Protein AF-A0A6G2V744-F1 (afdb_monomer_lite)

Sequence (49 aa):
MTTEQNEIRNDDPHANDAAPYGGGDPYADYRTTDLPFTDLVDLADRRLG

p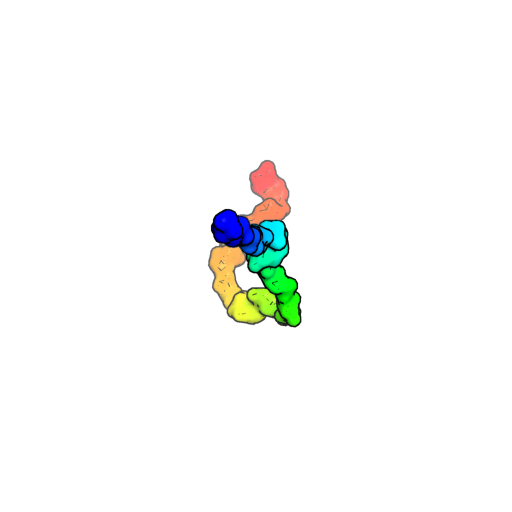LDDT: mean 77.5, std 12.3, range [42.62, 93.62]

Secondary structure (DSSP, 8-state):
------------TTTTPPPPP-SS-TTGGGTTS--TTTTS--TT-GGG-

Foldseek 3Di:
DDDPPPPPPPPPVCPPPDDPDPDDDPCPVPPPPDDPCVPPDDPPPPVVD

Radius of gyration: 24.99 Å; chains: 1; bounding box: 57×38×49 Å

Structure (mmCIF, N/CA/C/O backbone):
data_AF-A0A6G2V744-F1
#
_entry.id   AF-A0A6G2V744-F1
#
loop_
_atom_site.group_PDB
_atom_site.id
_atom_site.type_symbol
_atom_site.label_atom_id
_atom_site.label_alt_id
_atom_site.label_comp_id
_atom_site.label_asym_id
_atom_site.label_entity_id
_atom_site.label_seq_id
_atom_site.pdbx_PDB_ins_code
_atom_site.Cartn_x
_atom_site.Cartn_y
_atom_site.Cartn_z
_atom_site.occupancy
_atom_site.B_iso_or_equiv
_atom_site.auth_seq_id
_atom_site.auth_comp_id
_atom_site.auth_asym_id
_atom_site.auth_atom_id
_atom_site.pdbx_PDB_model_num
ATOM 1 N N . MET A 1 1 ? 48.574 -12.296 -31.697 1.00 42.62 1 MET A N 1
ATOM 2 C CA . MET A 1 1 ? 47.593 -11.192 -31.727 1.00 42.62 1 MET A CA 1
ATOM 3 C C . MET A 1 1 ? 46.268 -11.814 -31.360 1.00 42.62 1 MET A C 1
ATOM 5 O O . MET A 1 1 ? 45.586 -12.337 -32.228 1.00 42.62 1 MET A O 1
ATOM 9 N N . THR A 1 2 ? 46.017 -11.938 -30.060 1.00 48.47 2 THR A N 1
ATOM 10 C CA . THR A 1 2 ? 45.008 -12.863 -29.541 1.00 48.47 2 THR A CA 1
ATOM 11 C C . THR A 1 2 ? 44.029 -12.081 -28.689 1.00 48.47 2 THR A C 1
ATOM 13 O O . THR A 1 2 ? 44.408 -11.550 -27.652 1.00 48.47 2 THR A O 1
ATOM 16 N N . THR A 1 3 ? 42.802 -12.047 -29.200 1.00 53.47 3 THR A N 1
ATOM 17 C CA . THR A 1 3 ? 41.537 -11.850 -28.495 1.00 53.47 3 THR A CA 1
ATOM 18 C C . THR A 1 3 ? 41.403 -10.538 -27.733 1.00 53.47 3 THR A C 1
ATOM 20 O O . THR A 1 3 ? 41.630 -10.474 -26.527 1.00 53.47 3 THR A O 1
ATOM 23 N N . GLU A 1 4 ? 40.899 -9.516 -28.429 1.00 56.88 4 GLU A N 1
ATOM 24 C CA . GLU A 1 4 ? 40.053 -8.532 -27.760 1.00 56.88 4 GLU A CA 1
ATOM 25 C C . GLU A 1 4 ? 38.826 -9.285 -27.251 1.00 56.88 4 GLU A C 1
ATOM 27 O O . GLU A 1 4 ? 37.933 -9.674 -28.008 1.00 56.88 4 GLU A O 1
ATOM 32 N N . GLN A 1 5 ? 38.857 -9.602 -25.960 1.00 57.34 5 GLN A N 1
ATOM 33 C CA . GLN A 1 5 ? 37.678 -10.003 -25.224 1.00 57.34 5 GLN A CA 1
ATOM 34 C C . GLN A 1 5 ? 36.745 -8.800 -25.279 1.00 57.34 5 GLN A C 1
ATOM 36 O O . GLN A 1 5 ? 36.894 -7.847 -24.523 1.00 57.34 5 GLN A O 1
ATOM 41 N N . ASN A 1 6 ? 35.837 -8.823 -26.251 1.00 56.34 6 ASN A N 1
ATOM 42 C CA . ASN A 1 6 ? 34.659 -7.983 -26.266 1.00 56.34 6 ASN A CA 1
ATOM 43 C C . ASN A 1 6 ? 33.855 -8.369 -25.021 1.00 56.34 6 ASN A C 1
ATOM 45 O O . ASN A 1 6 ? 33.008 -9.263 -25.077 1.00 56.34 6 ASN A O 1
ATOM 49 N N . GLU A 1 7 ? 34.215 -7.776 -23.878 1.00 61.34 7 GLU A N 1
ATOM 50 C CA . GLU A 1 7 ? 33.356 -7.689 -22.710 1.00 61.34 7 GLU A CA 1
ATOM 51 C C . GLU A 1 7 ? 32.000 -7.265 -23.246 1.00 61.34 7 GLU A C 1
ATOM 53 O O . GLU A 1 7 ? 31.836 -6.154 -23.756 1.00 61.34 7 GLU A O 1
ATOM 58 N N . ILE A 1 8 ? 31.039 -8.182 -23.194 1.00 62.69 8 ILE A N 1
ATOM 59 C CA . ILE A 1 8 ? 29.641 -7.842 -23.372 1.00 62.69 8 ILE A CA 1
ATOM 60 C C . ILE A 1 8 ? 29.341 -6.948 -22.175 1.00 62.69 8 ILE A C 1
ATOM 62 O O . ILE A 1 8 ? 28.990 -7.435 -21.102 1.00 62.69 8 ILE A O 1
ATOM 66 N N . ARG A 1 9 ? 29.592 -5.643 -22.320 1.00 65.94 9 ARG A N 1
ATOM 67 C CA . ARG A 1 9 ? 29.119 -4.658 -21.364 1.00 65.94 9 ARG A CA 1
ATOM 68 C C . ARG A 1 9 ? 27.618 -4.769 -21.431 1.00 65.94 9 ARG A C 1
ATOM 70 O O . ARG A 1 9 ? 26.992 -4.360 -22.408 1.00 65.94 9 ARG A O 1
ATOM 77 N N . ASN A 1 10 ? 27.067 -5.421 -20.423 1.00 69.75 10 ASN A N 1
ATOM 78 C CA . ASN A 1 10 ? 25.639 -5.542 -20.242 1.00 69.75 10 ASN A CA 1
ATOM 79 C C . ASN A 1 10 ? 25.147 -4.203 -19.669 1.00 69.75 10 ASN A C 1
ATOM 81 O O . ASN A 1 10 ? 24.600 -4.145 -18.575 1.00 69.75 10 ASN A O 1
ATOM 85 N N . ASP A 1 11 ? 25.414 -3.120 -20.409 1.00 80.19 11 ASP A N 1
ATOM 86 C CA . ASP A 1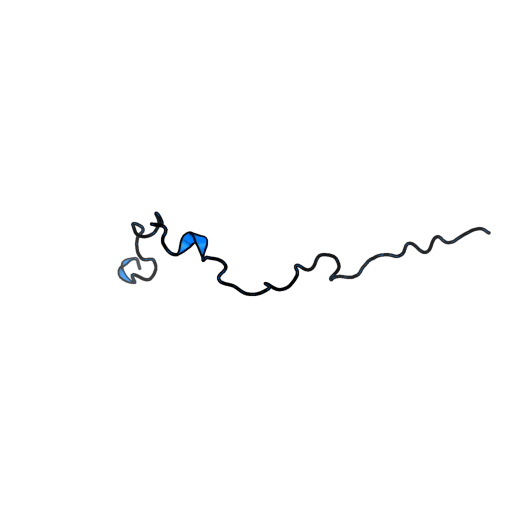 11 ? 25.028 -1.737 -20.114 1.00 80.19 11 ASP A CA 1
ATOM 87 C C . ASP A 1 11 ? 23.548 -1.516 -20.467 1.00 80.19 11 ASP A C 1
ATOM 89 O O . ASP A 1 11 ? 23.146 -0.413 -20.833 1.00 80.19 11 ASP A O 1
ATOM 93 N N . ASP A 1 12 ? 22.731 -2.573 -20.412 1.00 85.19 12 ASP A N 1
ATOM 94 C CA . ASP A 1 12 ? 21.292 -2.438 -20.560 1.00 85.19 12 ASP A CA 1
ATOM 95 C C . ASP A 1 12 ? 20.769 -1.704 -19.315 1.00 85.19 12 ASP A C 1
ATOM 97 O O . ASP A 1 12 ? 20.817 -2.263 -18.211 1.00 85.19 12 ASP A O 1
ATOM 101 N N . PRO A 1 13 ? 20.281 -0.456 -19.455 1.00 84.69 13 PRO A N 1
ATOM 102 C CA . PRO A 1 13 ? 19.792 0.320 -18.320 1.00 84.69 13 PRO A CA 1
ATOM 103 C C . PRO A 1 13 ? 18.603 -0.352 -17.622 1.00 84.69 13 PRO A C 1
ATOM 105 O O . PRO A 1 13 ? 18.322 -0.017 -16.475 1.00 84.69 13 PRO A O 1
ATOM 108 N N . HIS A 1 14 ? 17.947 -1.311 -18.283 1.00 87.19 14 HIS A N 1
ATOM 109 C CA . HIS A 1 14 ? 16.769 -2.017 -17.792 1.00 87.19 14 HIS A CA 1
ATOM 110 C C . HIS A 1 14 ? 17.082 -3.374 -17.150 1.00 87.19 14 HIS A C 1
ATOM 112 O O . HIS A 1 14 ? 16.172 -4.055 -16.679 1.00 87.19 14 HIS A O 1
ATOM 118 N N . ALA A 1 15 ? 18.355 -3.784 -17.078 1.00 89.06 15 ALA A N 1
ATOM 119 C CA . ALA A 1 15 ? 18.743 -5.092 -16.536 1.00 89.06 15 ALA A CA 1
ATOM 120 C C . ALA A 1 15 ? 18.303 -5.324 -15.075 1.00 89.06 15 ALA A C 1
ATOM 122 O O . ALA A 1 15 ? 18.228 -6.468 -14.628 1.00 89.06 15 ALA A O 1
ATOM 123 N N . ASN A 1 16 ? 18.016 -4.248 -14.336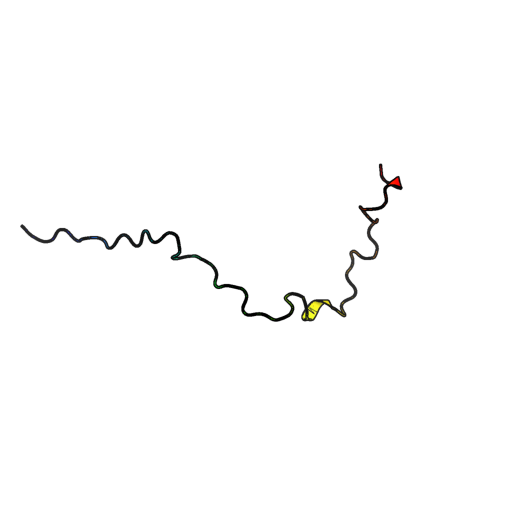 1.00 89.38 16 ASN A N 1
ATOM 124 C CA . ASN A 1 16 ? 17.575 -4.285 -12.940 1.00 89.38 16 ASN A CA 1
ATOM 125 C C . ASN A 1 16 ? 16.162 -3.722 -12.750 1.00 89.38 16 ASN A C 1
ATOM 127 O O . ASN A 1 16 ? 15.754 -3.466 -11.614 1.00 89.38 16 ASN A O 1
ATOM 131 N N . ASP A 1 17 ? 15.426 -3.506 -13.839 1.00 93.62 17 ASP A N 1
ATOM 132 C CA . ASP A 1 17 ? 14.065 -3.009 -13.744 1.00 93.62 17 ASP A CA 1
ATOM 133 C C . ASP A 1 17 ? 13.193 -4.049 -13.047 1.00 93.62 17 ASP A C 1
ATOM 135 O O . ASP A 1 17 ? 13.173 -5.238 -13.382 1.00 93.62 17 ASP A O 1
ATOM 139 N N . ALA A 1 18 ? 12.451 -3.587 -12.045 1.00 91.12 18 ALA A N 1
ATOM 140 C CA . ALA A 1 18 ? 11.443 -4.413 -11.419 1.00 91.12 18 ALA A CA 1
ATOM 141 C C . ALA A 1 18 ? 10.356 -4.748 -12.448 1.00 91.12 18 ALA A C 1
ATOM 143 O O . ALA A 1 18 ? 9.902 -3.886 -13.206 1.00 91.12 18 ALA A O 1
ATOM 144 N N . ALA A 1 19 ? 9.900 -6.000 -12.442 1.00 90.62 19 ALA A N 1
ATOM 145 C CA . ALA A 1 19 ? 8.741 -6.379 -13.232 1.00 90.62 19 ALA A CA 1
ATOM 146 C C . ALA A 1 19 ? 7.512 -5.552 -12.799 1.00 90.62 19 ALA A C 1
ATOM 148 O O . ALA A 1 19 ? 7.361 -5.257 -11.606 1.00 90.62 19 ALA A O 1
ATOM 149 N N . PRO A 1 20 ? 6.609 -5.203 -13.733 1.00 89.56 20 PRO A N 1
ATOM 150 C CA . PRO A 1 20 ? 5.353 -4.556 -13.387 1.00 89.56 20 PRO A CA 1
ATOM 151 C C . PRO A 1 20 ? 4.580 -5.357 -12.338 1.00 89.56 20 PRO A C 1
ATOM 153 O O . PRO A 1 20 ? 4.597 -6.590 -12.337 1.00 89.56 20 PRO A O 1
ATOM 156 N N . TYR A 1 21 ? 3.857 -4.653 -11.468 1.00 86.81 21 TYR A N 1
ATOM 157 C CA . TYR A 1 21 ? 2.975 -5.300 -10.506 1.00 86.81 21 TYR A CA 1
ATOM 158 C C . TYR A 1 21 ? 1.909 -6.117 -11.248 1.00 86.81 21 TYR A C 1
ATOM 160 O O . TYR A 1 21 ? 1.107 -5.567 -12.001 1.00 86.81 21 TYR A O 1
ATOM 168 N N . GLY A 1 22 ? 1.906 -7.436 -11.039 1.00 91.56 22 GLY A N 1
ATOM 169 C CA . GLY A 1 22 ? 1.075 -8.391 -11.783 1.00 91.56 22 GLY A CA 1
ATOM 170 C C . GLY A 1 22 ? -0.433 -8.311 -11.512 1.00 91.56 22 GLY A C 1
ATOM 171 O O . GLY A 1 22 ? -1.190 -9.104 -12.066 1.00 91.56 22 GLY A O 1
ATOM 172 N N . GLY A 1 23 ? -0.875 -7.367 -10.679 1.00 91.25 23 GLY A N 1
ATOM 173 C CA . GLY A 1 23 ? -2.260 -7.209 -10.249 1.00 91.25 23 GLY A CA 1
ATOM 174 C C . GLY A 1 23 ? -2.534 -7.818 -8.873 1.00 91.25 23 GLY A C 1
ATOM 175 O O . GLY A 1 23 ? -1.679 -8.464 -8.270 1.00 91.25 23 GLY A O 1
ATOM 176 N N . GLY A 1 24 ? -3.749 -7.582 -8.379 1.00 90.88 24 GLY A N 1
ATOM 177 C CA . GLY A 1 24 ? -4.142 -7.856 -6.996 1.00 90.88 24 GLY A CA 1
ATOM 178 C C . GLY A 1 24 ? -4.258 -6.574 -6.175 1.00 90.88 24 GLY A C 1
ATOM 179 O O . GLY A 1 24 ? -4.056 -5.473 -6.685 1.00 90.88 24 GLY A O 1
ATOM 180 N N . ASP A 1 25 ? -4.633 -6.722 -4.908 1.00 87.94 25 ASP A N 1
ATOM 181 C CA . ASP A 1 25 ? -4.519 -5.632 -3.945 1.00 87.94 25 ASP A CA 1
ATOM 182 C C . ASP A 1 25 ? -3.193 -5.781 -3.182 1.00 87.94 25 ASP A C 1
ATOM 184 O O . ASP A 1 25 ? -3.033 -6.782 -2.476 1.00 87.94 25 ASP A O 1
ATOM 188 N N . PRO A 1 26 ? -2.268 -4.807 -3.271 1.00 85.31 26 PRO A N 1
ATOM 189 C CA . PRO A 1 26 ? -1.017 -4.817 -2.512 1.00 85.31 26 PRO A CA 1
ATOM 190 C C . PRO A 1 26 ? -1.223 -4.883 -0.996 1.00 85.31 26 PRO A C 1
ATOM 192 O O . PRO A 1 26 ? -0.305 -5.250 -0.268 1.00 85.31 26 PRO A O 1
ATOM 195 N N . TYR A 1 27 ? -2.414 -4.512 -0.522 1.00 81.19 27 TYR A N 1
ATOM 196 C CA . TYR A 1 27 ? -2.746 -4.396 0.890 1.00 81.19 27 TYR A CA 1
ATOM 197 C C . TYR A 1 27 ? -3.807 -5.393 1.357 1.00 81.19 27 TYR A C 1
ATOM 199 O O . TYR A 1 27 ? -4.387 -5.195 2.425 1.00 81.19 27 TYR A O 1
ATOM 207 N N . ALA A 1 28 ? -4.072 -6.461 0.595 1.00 86.69 28 ALA A N 1
ATOM 208 C CA . ALA A 1 28 ? -5.114 -7.434 0.934 1.00 86.69 28 ALA A CA 1
ATOM 209 C C . ALA A 1 28 ? -4.987 -7.967 2.377 1.00 86.69 28 ALA A C 1
ATOM 211 O O . ALA A 1 28 ? -5.989 -8.058 3.084 1.00 86.69 28 ALA A O 1
ATOM 212 N N . ASP A 1 29 ? -3.756 -8.210 2.834 1.00 83.56 29 ASP A N 1
ATOM 213 C CA . ASP A 1 29 ? -3.443 -8.725 4.175 1.00 83.56 29 ASP A CA 1
ATOM 214 C C . ASP A 1 29 ? -3.645 -7.691 5.298 1.00 83.56 29 ASP A C 1
ATOM 216 O O . ASP A 1 29 ? -3.766 -8.040 6.471 1.00 83.56 29 ASP A O 1
ATOM 220 N N . TYR A 1 30 ? -3.710 -6.404 4.956 1.00 78.19 30 TYR A N 1
ATOM 221 C CA . TYR A 1 30 ? -3.852 -5.312 5.919 1.00 78.19 30 TYR A CA 1
ATOM 222 C C . TYR A 1 30 ? -5.277 -4.753 5.988 1.00 78.19 30 TYR A C 1
ATOM 224 O O . TYR A 1 30 ? -5.571 -3.964 6.881 1.00 78.19 30 TYR A O 1
ATOM 232 N N . ARG A 1 31 ? -6.185 -5.170 5.093 1.00 77.25 31 ARG A N 1
ATOM 233 C CA . ARG A 1 31 ? -7.544 -4.601 4.984 1.00 77.25 31 ARG A CA 1
ATOM 234 C C . ARG A 1 31 ? -8.408 -4.742 6.230 1.00 77.25 31 ARG A C 1
ATOM 236 O O . ARG A 1 31 ? -9.290 -3.919 6.445 1.00 77.25 31 ARG A O 1
ATOM 243 N N . THR A 1 32 ? -8.210 -5.803 7.000 1.00 82.38 32 THR A N 1
ATOM 244 C CA . THR A 1 32 ? -9.001 -6.090 8.205 1.00 82.38 32 THR A CA 1
ATOM 245 C C . THR A 1 32 ? -8.189 -5.921 9.481 1.00 82.38 32 THR A C 1
ATOM 247 O O . THR A 1 32 ? -8.641 -6.325 10.547 1.00 82.38 32 THR A O 1
ATOM 250 N N . THR A 1 33 ? -6.971 -5.395 9.368 1.00 81.69 33 THR A N 1
ATOM 251 C CA . THR A 1 33 ? -6.082 -5.202 10.507 1.00 81.69 33 THR A CA 1
ATOM 252 C C . THR A 1 33 ? -6.403 -3.863 11.153 1.00 81.69 33 THR A C 1
ATOM 254 O O . THR A 1 33 ? -6.491 -2.851 10.461 1.00 81.69 33 THR A O 1
ATOM 257 N N . ASP A 1 34 ? -6.544 -3.847 12.477 1.00 78.56 34 ASP A N 1
ATOM 258 C CA . ASP A 1 34 ? -6.551 -2.598 13.233 1.00 78.56 34 ASP A CA 1
ATOM 259 C C . ASP A 1 34 ? -5.152 -1.985 13.151 1.00 78.56 34 ASP A C 1
ATOM 261 O O . ASP A 1 34 ? -4.167 -2.548 13.639 1.00 78.56 34 ASP A O 1
ATOM 265 N N . LEU A 1 35 ? -5.050 -0.854 12.459 1.00 78.38 35 LEU A N 1
ATOM 266 C CA . LEU A 1 35 ? -3.778 -0.195 12.215 1.00 78.38 35 LEU A CA 1
ATOM 267 C C . LEU A 1 35 ? -3.55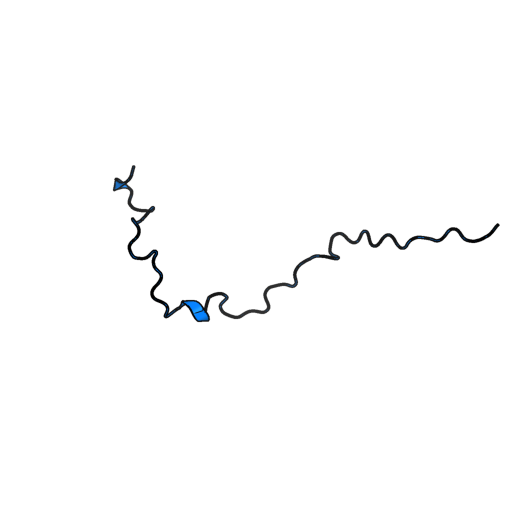7 0.873 13.290 1.00 78.38 35 LEU A C 1
ATOM 269 O O . LEU A 1 35 ? -4.410 1.737 13.463 1.00 78.38 35 LEU A O 1
ATOM 273 N N . PRO A 1 36 ? -2.397 0.893 13.973 1.00 73.31 36 PRO A N 1
ATOM 274 C CA . PRO A 1 36 ? -2.157 1.756 15.137 1.00 73.31 36 PRO A CA 1
ATOM 275 C C . PRO A 1 36 ? -2.132 3.259 14.810 1.00 73.31 36 PRO A C 1
ATOM 277 O O . PRO A 1 36 ? -1.929 4.085 15.694 1.00 73.31 36 PRO A O 1
ATOM 280 N N . PHE A 1 37 ? -2.302 3.630 13.540 1.00 71.56 37 PHE A N 1
ATOM 281 C CA . PHE A 1 37 ? -2.380 5.015 13.103 1.00 71.56 37 PHE A CA 1
ATOM 282 C C . PHE A 1 37 ? -3.803 5.588 13.093 1.00 71.56 37 PHE A C 1
ATOM 284 O O . PHE A 1 37 ? -3.943 6.788 12.879 1.00 71.56 37 PHE A O 1
ATOM 291 N N . THR A 1 38 ? -4.853 4.793 13.341 1.00 72.31 38 THR A N 1
ATOM 292 C CA . THR A 1 38 ? -6.221 5.329 13.512 1.00 72.31 38 THR A CA 1
ATOM 293 C C . THR A 1 38 ? -6.367 6.204 14.755 1.00 72.31 38 THR A C 1
ATOM 295 O O . THR A 1 38 ? -7.269 7.034 14.805 1.00 72.31 38 THR A O 1
ATOM 298 N N . ASP A 1 39 ? -5.458 6.056 15.720 1.00 78.62 39 ASP A N 1
ATOM 299 C CA . ASP A 1 39 ? -5.403 6.876 16.934 1.00 78.62 39 ASP A CA 1
ATOM 300 C C . ASP A 1 39 ? -4.543 8.141 16.756 1.00 78.62 39 ASP A C 1
ATOM 302 O O . ASP A 1 39 ? -4.440 8.966 17.669 1.00 78.62 39 ASP A O 1
ATOM 306 N N . LEU A 1 40 ? -3.889 8.299 15.599 1.00 83.69 40 LEU A N 1
ATOM 307 C CA . LEU A 1 40 ? -3.092 9.482 15.301 1.00 83.69 40 LEU A CA 1
ATOM 308 C C . LEU A 1 40 ? -3.984 10.635 14.849 1.00 83.69 40 LEU A C 1
ATOM 310 O O . LEU A 1 40 ? -5.052 10.463 14.268 1.00 83.69 40 LEU A O 1
ATOM 314 N N . VAL A 1 41 ? -3.495 11.840 15.118 1.00 81.69 41 VAL A N 1
ATOM 315 C CA . VAL A 1 41 ? -4.136 13.082 14.698 1.00 81.69 41 VAL A CA 1
ATOM 316 C C . VAL A 1 41 ? -4.275 13.124 13.174 1.00 81.69 41 VAL A C 1
ATOM 318 O O . VAL A 1 41 ? -3.313 12.859 12.450 1.00 81.69 41 VAL A O 1
ATOM 321 N N . ASP A 1 42 ? -5.462 13.508 12.700 1.00 83.19 42 ASP A N 1
ATOM 322 C CA . ASP A 1 42 ? -5.735 13.714 11.280 1.00 83.19 42 ASP A CA 1
ATOM 323 C C . ASP A 1 42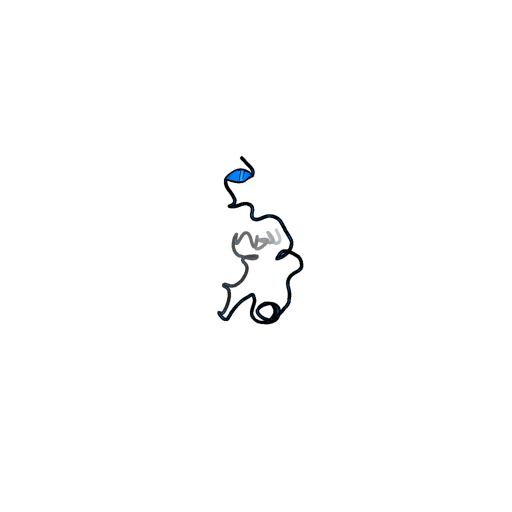 ? -4.914 14.899 10.750 1.00 83.19 42 ASP A C 1
ATOM 325 O O . ASP A 1 42 ? -5.150 16.055 11.099 1.00 83.19 42 ASP A O 1
ATOM 329 N N . LEU A 1 43 ? -3.935 14.611 9.890 1.00 82.25 43 LEU A N 1
ATOM 330 C CA . LEU A 1 43 ? -3.077 15.631 9.282 1.00 82.25 43 LEU A CA 1
ATOM 331 C C . LEU A 1 43 ? -3.819 16.502 8.258 1.00 82.25 43 LEU A C 1
ATOM 333 O O . LEU A 1 43 ? -3.322 17.567 7.895 1.00 82.25 43 LEU A O 1
ATOM 337 N N . ALA A 1 44 ? -4.996 16.077 7.793 1.00 82.31 44 ALA A N 1
ATOM 338 C CA . ALA A 1 44 ? -5.888 16.912 6.999 1.00 82.31 44 ALA A CA 1
ATOM 339 C C . ALA A 1 44 ? -6.744 17.851 7.871 1.00 82.31 44 ALA A C 1
ATOM 341 O O . ALA A 1 44 ? -7.418 18.738 7.333 1.00 82.31 44 ALA A O 1
ATOM 342 N N . ASP A 1 45 ? -6.714 17.710 9.204 1.00 83.50 45 ASP A N 1
ATOM 343 C CA . ASP A 1 45 ? -7.377 18.644 10.105 1.00 83.50 45 ASP A CA 1
ATOM 344 C C . ASP A 1 45 ? -6.674 20.006 10.062 1.00 83.50 45 ASP A C 1
ATOM 346 O O . ASP A 1 45 ? -5.661 20.270 10.707 1.00 83.50 45 ASP A O 1
ATOM 350 N N . ARG A 1 46 ? -7.277 20.927 9.311 1.00 76.25 46 ARG A N 1
ATOM 351 C CA . ARG A 1 46 ? -6.875 22.335 9.180 1.00 76.25 46 ARG A CA 1
ATOM 352 C C . ARG A 1 46 ? -6.812 23.113 10.499 1.00 76.25 46 ARG A C 1
ATOM 354 O O . ARG A 1 46 ? -6.393 24.264 10.482 1.00 76.25 46 ARG A O 1
ATOM 361 N N . ARG A 1 47 ? -7.272 22.544 11.618 1.00 79.81 47 ARG A N 1
ATOM 362 C CA . ARG A 1 47 ? -7.107 23.123 12.958 1.00 79.81 47 ARG A CA 1
ATOM 363 C C . ARG A 1 47 ? -5.704 22.919 13.532 1.00 79.81 47 ARG A C 1
ATOM 365 O O . ARG A 1 47 ? -5.399 23.552 14.538 1.00 79.81 47 ARG A O 1
ATOM 372 N N . LEU A 1 48 ? -4.888 22.046 12.933 1.00 71.00 48 LEU A N 1
ATOM 373 C CA . LEU A 1 48 ? -3.461 21.933 13.252 1.00 71.00 48 LEU A CA 1
ATOM 374 C C . LEU A 1 48 ? -2.605 23.053 12.642 1.00 71.00 48 LEU A C 1
ATOM 376 O O . LEU A 1 48 ? -1.423 23.135 12.975 1.00 71.00 48 LEU A O 1
ATOM 380 N N . GLY A 1 49 ? -3.179 23.87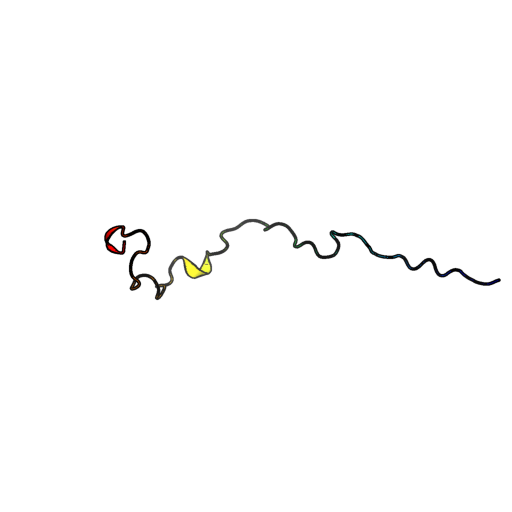3 11.752 1.00 60.94 49 GLY A N 1
ATOM 381 C CA . GLY A 1 49 ? -2.537 25.049 11.156 1.00 60.94 49 GLY A CA 1
ATOM 382 C C . GLY A 1 49 ? -2.587 26.284 12.043 1.00 60.94 49 GLY A C 1
ATOM 383 O O . GLY A 1 49 ? -3.631 26.500 12.701 1.00 60.94 49 GLY A O 1
#